Protein AF-A0A448XE62-F1 (afdb_monomer_lite)

Sequence (159 aa):
MCPVHRLVDHTVSVTSENCASKLVSDLVLPGEVSFGAEVQFEMEARIALRLAHFLSAYYQNDIIGERYGSLKSGFPLNRFELFGEVFANVLSSFQIVSSGIFFDFQRFKDQDGTIWDLFAPFAYKPRQSTQTAEALDMSLKGYRDYPEKIWFRALKVGN

Radius of gyration: 21.64 Å; chains: 1; bounding box: 50×41×70 Å

Secondary structure (DSSP, 8-state):
--HHHHHHHHHHH--TTTGGGS-HHHHS--TTS-TTHHHHTHHHHHHHHHHHHHHHHHHHH--TT-EETTEEP-PPPPHHHHHHHHHHHHHH-TT--EEE--PPTT-EE-TTSPEES---EEEEPPTT-SS--EEEETTSTTTTTGGGSHHHHHTT---

Organism: NCBI:txid117903

pLDDT: mean 79.35, std 11.44, range [35.59, 93.31]

Foldseek 3Di:
DDPVVVLVVLVVVDDPVCPVVDDPVSVDRPPVPDDCVCVVCVVLVVVLVVVVVVVVCCLVPQDQQPDPDPDGGDAPDALVNQLVVQACSLLVDLPRFKGKDWDAQQSDAHSVRDGDRTWMWMKGDDPPDSHDIDIDTCCPPVRVCVCVDPVNVVVVPPD

Structure (mmCIF, N/CA/C/O backbone):
data_AF-A0A448XE62-F1
#
_entry.id   AF-A0A448XE62-F1
#
loop_
_atom_site.group_PDB
_atom_site.id
_atom_site.type_symbol
_atom_site.label_atom_id
_atom_site.label_alt_id
_atom_site.label_comp_id
_atom_site.label_asym_id
_atom_site.label_entity_id
_atom_site.label_seq_id
_atom_site.pdbx_PDB_ins_code
_atom_site.Cartn_x
_atom_site.Cartn_y
_atom_site.Cartn_z
_atom_site.occupancy
_atom_site.B_iso_or_equiv
_atom_site.auth_seq_id
_atom_site.auth_comp_id
_atom_site.auth_asym_id
_atom_site.auth_atom_id
_atom_site.pdbx_PDB_model_num
ATOM 1 N N . MET A 1 1 ? -4.544 -15.460 20.987 1.00 40.94 1 MET A N 1
ATOM 2 C CA . MET A 1 1 ? -6.018 -15.596 20.981 1.00 40.94 1 MET A CA 1
ATOM 3 C C . MET A 1 1 ? -6.601 -14.389 20.261 1.00 40.94 1 MET A C 1
ATOM 5 O O . MET A 1 1 ? -6.199 -13.280 20.589 1.00 40.94 1 MET A O 1
ATOM 9 N N . CYS A 1 2 ? -7.470 -14.586 19.268 1.00 39.50 2 CYS A N 1
ATOM 10 C CA . CYS A 1 2 ? -8.050 -13.492 18.481 1.00 39.50 2 CYS A CA 1
ATOM 11 C C . CYS A 1 2 ? -9.111 -12.736 19.319 1.00 39.50 2 CYS A C 1
ATOM 13 O O . CYS A 1 2 ? -9.924 -13.411 19.955 1.00 39.50 2 CYS A O 1
ATOM 15 N N . PRO A 1 3 ? -9.137 -11.388 19.346 1.00 54.50 3 PRO A N 1
ATOM 16 C CA . PRO A 1 3 ? -10.057 -10.606 20.188 1.00 54.50 3 PRO A CA 1
ATOM 17 C C . PRO A 1 3 ? -11.539 -10.938 19.960 1.00 54.50 3 PRO A C 1
ATOM 19 O O . PRO A 1 3 ? -12.318 -10.963 20.906 1.00 54.50 3 PRO A O 1
ATOM 22 N N . VAL A 1 4 ? -11.899 -11.276 18.718 1.00 54.78 4 VAL A N 1
ATOM 23 C CA . VAL A 1 4 ? -13.275 -11.558 18.280 1.00 54.78 4 VAL A CA 1
ATOM 24 C C . VAL A 1 4 ? -13.890 -12.756 19.008 1.00 54.78 4 VAL A C 1
ATOM 26 O O . VAL A 1 4 ? -15.024 -12.674 19.468 1.00 54.78 4 VAL A O 1
ATOM 29 N N . HIS A 1 5 ? -13.135 -13.845 19.193 1.00 62.12 5 HIS A N 1
ATOM 30 C CA . HIS A 1 5 ? -13.646 -15.040 19.880 1.00 62.12 5 HIS A CA 1
ATOM 31 C C . HIS A 1 5 ? -14.047 -14.745 21.328 1.00 62.12 5 HIS A C 1
ATOM 33 O O . HIS A 1 5 ? -15.097 -15.183 21.780 1.00 62.12 5 HIS A O 1
ATOM 39 N N . ARG A 1 6 ? -13.270 -13.910 22.026 1.00 64.06 6 ARG A N 1
ATOM 40 C CA . ARG A 1 6 ? -13.544 -13.534 23.419 1.00 64.06 6 ARG A CA 1
ATOM 41 C C . ARG A 1 6 ? -14.877 -12.795 23.579 1.00 64.06 6 ARG A C 1
ATOM 43 O O . ARG A 1 6 ? -15.519 -12.918 24.613 1.00 64.06 6 ARG A O 1
ATOM 50 N N . LEU A 1 7 ? -15.273 -12.022 22.570 1.00 63.75 7 LEU A N 1
ATOM 51 C CA . LEU A 1 7 ? -16.486 -11.200 22.574 1.00 63.75 7 LEU A CA 1
ATOM 52 C C . LEU A 1 7 ? -17.730 -12.018 22.220 1.00 63.75 7 LEU A C 1
ATOM 54 O O . LEU A 1 7 ? -18.788 -11.827 22.821 1.00 63.75 7 LEU A O 1
ATOM 58 N N . VAL A 1 8 ? -17.587 -12.974 21.300 1.00 70.44 8 VAL A N 1
ATOM 59 C CA . VAL A 1 8 ? -18.634 -13.961 20.999 1.00 70.44 8 VAL A CA 1
ATOM 60 C C . VAL A 1 8 ? -18.892 -14.845 22.221 1.00 70.44 8 VAL A C 1
ATOM 62 O O . VAL A 1 8 ? -20.034 -14.988 22.646 1.00 70.44 8 VAL A O 1
ATOM 65 N N . ASP A 1 9 ? -17.840 -15.346 22.867 1.00 75.69 9 ASP A N 1
ATOM 66 C CA . ASP A 1 9 ? -17.982 -16.156 24.082 1.00 75.69 9 ASP A CA 1
ATOM 67 C C . ASP A 1 9 ? -18.621 -15.348 25.224 1.00 75.69 9 ASP A C 1
ATOM 69 O O . ASP A 1 9 ? -19.475 -15.846 25.959 1.00 75.69 9 ASP A O 1
ATOM 73 N N . HIS A 1 10 ? -18.259 -14.066 25.343 1.00 73.69 10 HIS A N 1
ATOM 74 C CA . HIS A 1 10 ? -18.845 -13.163 26.327 1.00 73.69 10 HIS A CA 1
ATOM 75 C C . HIS A 1 10 ? -20.340 -12.909 26.067 1.00 73.69 10 HIS A C 1
ATOM 77 O O . HIS A 1 10 ? -21.140 -12.986 26.998 1.00 73.69 10 HIS A O 1
ATOM 83 N N . THR A 1 11 ? -20.742 -12.657 24.818 1.00 70.25 11 THR A N 1
ATOM 84 C CA . THR A 1 11 ? -22.157 -12.430 24.457 1.00 70.25 11 THR A CA 1
ATOM 85 C C . THR A 1 11 ? -23.019 -13.667 24.642 1.00 70.25 11 THR A C 1
ATOM 87 O O . THR A 1 11 ? -24.131 -13.549 25.142 1.00 70.25 11 THR A O 1
ATOM 90 N N . VAL A 1 12 ? -22.498 -14.854 24.330 1.00 77.19 12 VAL A N 1
ATOM 91 C CA . VAL A 1 12 ? -23.202 -16.122 24.577 1.00 77.19 12 VAL A CA 1
ATOM 92 C C . VAL A 1 12 ? -23.327 -16.416 26.078 1.00 77.19 12 VAL A C 1
ATOM 94 O O . VAL A 1 12 ? -24.297 -17.035 26.510 1.00 77.19 12 VAL A O 1
ATOM 97 N N . SER A 1 13 ? -22.380 -15.947 26.898 1.00 78.44 13 SER A N 1
ATOM 98 C CA . SER A 1 13 ? -22.411 -16.163 28.351 1.00 78.44 13 SER A CA 1
ATOM 99 C C . SER A 1 13 ? -23.466 -15.332 29.093 1.00 78.44 13 SER A C 1
ATOM 101 O O . SER A 1 13 ? -23.840 -15.692 30.212 1.00 78.44 13 SER A O 1
ATOM 103 N N . VAL A 1 14 ? -23.958 -14.236 28.501 1.00 80.12 14 VAL A N 1
ATOM 104 C CA . VAL A 1 14 ? -24.957 -13.347 29.114 1.00 80.12 14 VAL A CA 1
ATOM 105 C C . VAL A 1 14 ? -26.346 -13.690 28.573 1.00 80.12 14 VAL A C 1
ATOM 107 O O . VAL A 1 14 ? -26.613 -13.600 27.382 1.00 80.12 14 VAL A O 1
ATOM 110 N N . THR A 1 15 ? -27.254 -14.074 29.465 1.00 79.44 15 THR A N 1
ATOM 111 C CA . THR A 1 15 ? -28.632 -14.481 29.163 1.00 79.44 15 THR A CA 1
ATOM 112 C C . THR A 1 15 ? -29.620 -13.659 29.988 1.00 79.44 15 THR A C 1
ATOM 114 O O . THR A 1 15 ? -29.252 -13.041 30.990 1.00 79.44 15 THR A O 1
ATOM 117 N N . SER A 1 16 ? -30.900 -13.660 29.599 1.00 77.12 16 SER A N 1
ATOM 118 C CA . SER A 1 16 ? -31.948 -12.915 30.322 1.00 77.12 16 SER A CA 1
ATOM 119 C C . SER A 1 16 ? -32.078 -13.305 31.804 1.00 77.12 16 SER A C 1
ATOM 121 O O . SER A 1 16 ? -32.493 -12.487 32.620 1.00 77.12 16 SER A O 1
ATOM 123 N N . GLU A 1 17 ? -3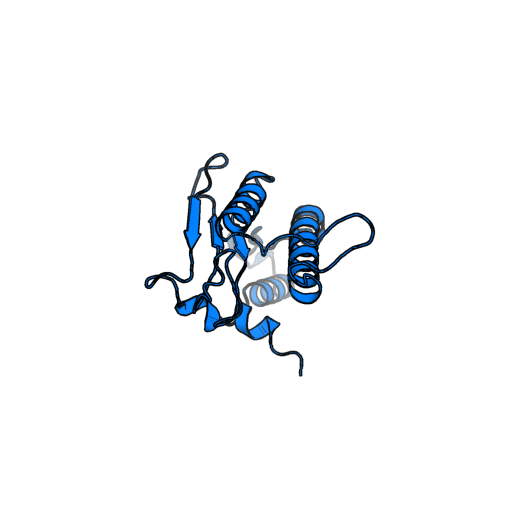1.647 -14.515 32.164 1.00 83.00 17 GLU A N 1
ATOM 124 C CA . GLU A 1 17 ? -31.718 -15.070 33.518 1.00 83.00 17 GLU A CA 1
ATOM 125 C C . GLU A 1 17 ? -30.526 -14.659 34.397 1.00 83.00 17 GLU A C 1
ATOM 127 O O . GLU A 1 17 ? -30.662 -14.540 35.612 1.00 83.00 17 GLU A O 1
ATOM 132 N N . ASN A 1 18 ? -29.352 -14.412 33.800 1.00 83.50 18 ASN A N 1
ATOM 133 C CA . ASN A 1 18 ? -28.114 -14.120 34.534 1.00 83.50 18 ASN A CA 1
ATOM 134 C C . ASN A 1 18 ? -27.684 -12.641 34.481 1.00 83.50 18 ASN A C 1
ATOM 136 O O . ASN A 1 18 ? -26.802 -12.235 35.243 1.00 83.50 18 ASN A O 1
ATOM 140 N N . CYS A 1 19 ? -28.335 -11.830 33.642 1.00 75.81 19 CYS A N 1
ATOM 141 C CA . CYS A 1 19 ? -28.030 -10.415 33.419 1.00 75.81 19 CYS A CA 1
ATOM 142 C C . CYS A 1 19 ? -28.062 -9.577 34.712 1.00 75.81 19 CYS A C 1
ATOM 144 O O . CYS A 1 19 ? -27.173 -8.764 34.946 1.00 75.81 19 CYS A O 1
ATOM 146 N N . ALA A 1 20 ? -29.016 -9.841 35.612 1.00 82.12 20 ALA A N 1
ATOM 147 C CA . ALA A 1 20 ? -29.159 -9.107 36.875 1.00 82.12 20 ALA A CA 1
ATOM 148 C C . A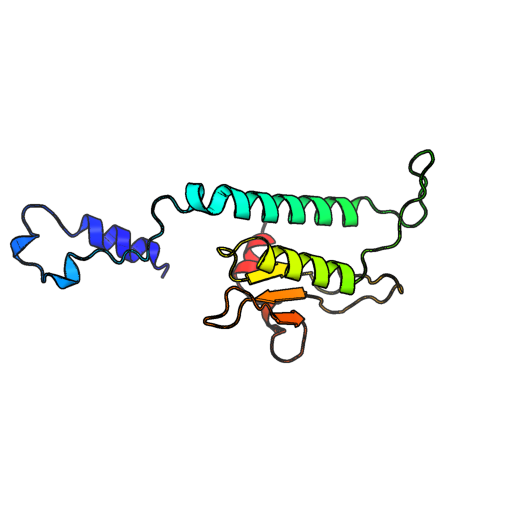LA A 1 20 ? -28.002 -9.332 37.870 1.00 82.12 20 ALA A C 1
ATOM 150 O O . ALA A 1 20 ? -27.832 -8.553 38.804 1.00 82.12 20 ALA A O 1
ATOM 151 N N . SER A 1 21 ? -27.212 -10.395 37.684 1.00 84.44 21 SER A N 1
ATOM 152 C CA . SER A 1 21 ? -26.074 -10.734 38.553 1.00 84.44 21 SER A CA 1
ATOM 153 C C . SER A 1 21 ? -24.737 -10.161 38.068 1.00 84.44 21 SER A C 1
ATOM 155 O O . SER A 1 21 ? -23.717 -10.326 38.738 1.00 84.44 21 SER A O 1
ATOM 157 N N . LYS A 1 22 ? -24.724 -9.510 36.897 1.00 80.81 22 LYS A N 1
ATOM 158 C CA . LYS A 1 22 ? -23.524 -8.955 36.266 1.00 80.81 22 LYS A CA 1
ATOM 159 C C . LYS A 1 22 ? -23.364 -7.473 36.586 1.00 80.81 22 LYS A C 1
ATOM 161 O O . LYS A 1 22 ? -24.338 -6.749 36.781 1.00 80.81 22 LYS A O 1
ATOM 166 N N . LEU A 1 23 ? -22.114 -7.020 36.634 1.00 82.88 23 LEU A N 1
ATOM 167 C CA . LEU A 1 23 ? -21.802 -5.603 36.786 1.00 82.88 23 LEU A CA 1
ATOM 168 C C . LEU A 1 23 ? -22.201 -4.847 35.516 1.00 82.88 23 LEU A C 1
ATOM 170 O O . LEU A 1 23 ? -22.083 -5.364 34.408 1.00 82.88 23 LEU A O 1
ATOM 174 N N . VAL A 1 24 ? -22.619 -3.588 35.669 1.00 75.56 24 VAL A N 1
ATOM 175 C CA . VAL A 1 24 ? -23.014 -2.729 34.538 1.00 75.56 24 VAL A CA 1
ATOM 176 C C . VAL A 1 24 ? -21.882 -2.593 33.511 1.00 75.56 24 VAL A C 1
ATOM 178 O O . VAL A 1 24 ? -22.148 -2.562 32.317 1.00 75.56 24 VAL A O 1
ATOM 181 N N . SER A 1 25 ? -20.622 -2.589 33.955 1.00 69.75 25 SER A N 1
ATOM 182 C CA . SER A 1 25 ? -19.438 -2.577 33.084 1.00 69.75 25 SER A CA 1
ATOM 183 C C . SER A 1 25 ? -19.302 -3.821 32.207 1.00 69.75 25 SER A C 1
ATOM 185 O O . SER A 1 25 ? -18.794 -3.719 31.097 1.00 69.75 25 SER A O 1
ATOM 187 N N . ASP A 1 26 ? -19.767 -4.973 32.689 1.00 69.62 26 ASP A N 1
ATOM 188 C CA . ASP A 1 26 ? -19.704 -6.245 31.964 1.00 69.62 26 ASP A CA 1
ATOM 189 C C . ASP A 1 26 ? -20.865 -6.361 30.967 1.00 69.62 26 ASP A C 1
ATOM 191 O O . ASP A 1 26 ? -20.813 -7.145 30.030 1.00 69.62 26 ASP A O 1
ATOM 195 N N . LEU A 1 27 ? -21.925 -5.568 31.141 1.00 70.56 27 LEU A N 1
ATOM 196 C CA . LEU A 1 27 ? -23.068 -5.505 30.225 1.00 70.56 27 LEU A CA 1
ATOM 197 C C . LEU A 1 27 ? -22.832 -4.532 29.059 1.00 70.56 27 LEU A C 1
ATOM 199 O O . LEU A 1 27 ? -23.596 -4.527 28.093 1.00 70.56 27 LEU A O 1
ATOM 203 N N . VAL A 1 28 ? -21.772 -3.721 29.127 1.00 67.31 28 VAL A N 1
ATOM 204 C CA . VAL A 1 28 ? -21.344 -2.868 28.020 1.00 67.31 28 VAL A CA 1
ATOM 205 C C . VAL A 1 28 ? -20.487 -3.702 27.081 1.00 67.31 28 VAL A C 1
ATOM 207 O O . VAL A 1 28 ? -19.315 -3.971 27.336 1.00 67.31 28 VAL A O 1
ATOM 210 N N . LEU A 1 29 ? -21.084 -4.094 25.959 1.00 64.06 29 LEU A N 1
ATOM 211 C CA . LEU A 1 29 ? -20.334 -4.605 24.822 1.00 64.06 29 LEU A CA 1
ATOM 212 C C . LEU A 1 29 ? -19.309 -3.546 24.395 1.00 64.06 29 LEU A C 1
ATOM 214 O O . LEU A 1 29 ? -19.709 -2.416 24.096 1.00 64.06 29 LEU A O 1
ATOM 218 N N . PRO A 1 30 ? -18.006 -3.875 24.339 1.00 61.34 30 PRO A N 1
ATOM 219 C CA . PRO A 1 30 ? -17.034 -2.984 23.735 1.00 61.34 30 PRO A CA 1
ATOM 220 C C . PRO A 1 30 ? -17.481 -2.729 22.296 1.00 61.34 30 PRO A C 1
ATOM 222 O O . PRO A 1 30 ? -17.485 -3.644 21.474 1.00 61.34 30 PRO A O 1
ATOM 225 N N . GLY A 1 31 ? -17.851 -1.487 21.974 1.00 54.12 31 GLY A N 1
ATOM 226 C CA . GLY A 1 31 ? -18.196 -1.065 20.608 1.00 54.12 31 GLY A CA 1
ATOM 227 C C . GLY A 1 31 ? -17.024 -1.162 19.620 1.00 54.12 31 GLY A C 1
ATOM 228 O O . GLY A 1 31 ? -17.131 -0.738 18.478 1.00 54.12 31 GLY A O 1
ATOM 229 N N . GLU A 1 32 ? -15.899 -1.717 20.067 1.00 55.06 32 GLU A N 1
ATOM 230 C CA . GLU A 1 32 ? -14.684 -1.980 19.305 1.00 55.06 32 GLU A CA 1
ATOM 231 C C . GLU A 1 32 ? -14.833 -3.164 18.337 1.00 55.06 32 GLU A C 1
ATOM 233 O O . GLU A 1 32 ? -13.942 -3.401 17.522 1.00 55.06 32 GLU A O 1
ATOM 238 N N . VAL A 1 33 ? -15.948 -3.906 18.399 1.00 54.75 33 VAL A N 1
ATOM 239 C CA . VAL A 1 33 ? -16.259 -4.963 17.429 1.00 54.75 33 VAL A CA 1
ATOM 240 C C . VAL A 1 33 ? -17.191 -4.408 16.369 1.00 54.75 33 VAL A C 1
ATOM 242 O O . VAL A 1 33 ? -18.399 -4.285 16.545 1.00 54.75 33 VAL A O 1
ATOM 245 N N . SER A 1 34 ? -16.547 -4.057 15.274 1.00 56.88 34 SER A N 1
ATOM 246 C CA . SER A 1 34 ? -16.978 -3.533 13.986 1.00 56.88 34 SER A CA 1
ATOM 247 C C . SER A 1 34 ? -18.215 -4.218 13.358 1.00 56.88 34 SER A C 1
ATOM 249 O O . SER A 1 34 ? -18.131 -4.824 12.293 1.00 56.88 34 SER A O 1
ATOM 251 N N . PHE A 1 35 ? -19.392 -4.129 13.980 1.00 57.53 35 PHE A N 1
ATOM 252 C CA . PHE A 1 35 ? -20.641 -4.578 13.355 1.00 57.53 35 PHE A CA 1
ATOM 253 C C . PHE A 1 35 ? -20.937 -3.733 12.104 1.00 57.53 35 PHE A C 1
ATOM 255 O O . PHE A 1 35 ? -21.078 -2.513 12.198 1.00 57.53 35 PHE A O 1
ATOM 262 N N . GLY A 1 36 ? -21.017 -4.376 10.934 1.00 65.06 36 GLY A N 1
ATOM 263 C CA . GLY A 1 36 ? -21.229 -3.703 9.650 1.00 65.06 36 GLY A CA 1
ATOM 264 C C . GLY A 1 36 ? -19.980 -3.039 9.065 1.00 65.06 36 GLY A C 1
ATOM 265 O O . GLY A 1 36 ? -20.104 -2.241 8.137 1.00 65.06 36 GLY A O 1
ATOM 266 N N . ALA A 1 37 ? -18.780 -3.337 9.573 1.00 66.88 37 ALA A N 1
ATOM 267 C CA . ALA A 1 37 ? -17.539 -2.778 9.033 1.00 66.88 37 ALA A CA 1
ATOM 268 C C . ALA A 1 37 ? -17.272 -3.198 7.588 1.00 66.88 37 ALA A C 1
ATOM 270 O O . ALA A 1 37 ? -16.733 -2.419 6.810 1.00 66.88 37 ALA A O 1
ATOM 271 N N . GLU A 1 38 ? -17.694 -4.397 7.206 1.00 70.88 38 GLU A N 1
ATOM 272 C CA . GLU A 1 38 ? -17.665 -4.867 5.825 1.00 70.88 38 GLU A CA 1
ATOM 273 C C . GLU A 1 38 ? -18.486 -3.981 4.880 1.00 70.88 38 GLU A C 1
ATOM 275 O O . GLU A 1 38 ? -18.095 -3.809 3.730 1.00 70.88 38 GLU A O 1
ATOM 280 N N . VAL A 1 39 ? -19.574 -3.374 5.371 1.00 75.75 39 VAL A N 1
ATOM 281 C CA . VAL A 1 39 ? -20.397 -2.423 4.607 1.00 75.75 39 VAL A CA 1
ATOM 282 C C . VAL A 1 39 ? -19.806 -1.015 4.681 1.00 75.75 39 VAL A C 1
ATOM 284 O O . VAL A 1 39 ? -19.776 -0.298 3.686 1.00 75.75 39 VAL A O 1
ATOM 287 N N . GLN A 1 40 ? -19.311 -0.606 5.852 1.00 74.50 40 GLN A N 1
ATOM 288 C CA . GLN A 1 40 ? -18.762 0.737 6.063 1.00 74.50 40 GLN A CA 1
ATOM 289 C C . GLN A 1 40 ? -17.455 0.970 5.296 1.00 74.50 40 GLN A C 1
ATOM 291 O O . GLN A 1 40 ? -17.286 2.044 4.729 1.00 74.50 40 GLN A O 1
ATOM 296 N N . PHE A 1 41 ? -16.575 -0.034 5.241 1.00 79.50 41 PHE A N 1
ATOM 297 C CA . PHE A 1 41 ? -15.269 0.041 4.575 1.00 79.50 41 PHE A CA 1
ATOM 298 C C . PHE A 1 41 ? -15.253 -0.637 3.200 1.00 79.50 41 PHE A C 1
ATOM 300 O O . PHE A 1 41 ? -14.183 -0.926 2.658 1.00 79.50 41 PHE A O 1
ATOM 307 N N . GLU A 1 42 ? -16.421 -0.932 2.622 1.00 84.62 42 GLU A N 1
ATOM 308 C CA . GLU A 1 42 ? -16.518 -1.607 1.325 1.00 84.62 42 GLU A CA 1
ATOM 309 C C . GLU A 1 42 ? -15.778 -0.819 0.231 1.00 84.62 42 GLU A C 1
ATOM 311 O O . GLU A 1 42 ? -15.063 -1.387 -0.599 1.00 84.62 42 GLU A O 1
ATOM 316 N N . MET A 1 43 ? -15.912 0.507 0.251 1.00 83.94 43 MET A N 1
ATOM 317 C CA . MET A 1 43 ? -15.278 1.401 -0.715 1.00 83.94 43 MET A CA 1
ATOM 318 C C . MET A 1 43 ? -13.754 1.393 -0.579 1.00 83.94 43 MET A C 1
ATOM 320 O O . MET A 1 43 ? -13.046 1.220 -1.573 1.00 83.94 43 MET A O 1
ATOM 324 N N . GLU A 1 44 ? -13.241 1.515 0.643 1.00 84.81 44 GLU A N 1
ATOM 325 C CA . GLU A 1 44 ? -11.814 1.442 0.956 1.00 84.81 44 GLU A CA 1
ATOM 326 C C . GLU A 1 44 ? -11.227 0.083 0.551 1.00 84.81 44 GLU A C 1
ATOM 328 O O . GLU A 1 44 ? -10.170 0.020 -0.085 1.00 84.81 44 GLU A O 1
ATOM 333 N N . ALA A 1 45 ? -11.945 -1.008 0.837 1.00 82.06 45 ALA A N 1
ATOM 334 C CA . ALA A 1 45 ? -11.548 -2.353 0.441 1.00 82.06 45 ALA A CA 1
ATOM 335 C C . ALA A 1 45 ? -11.486 -2.502 -1.088 1.00 82.06 45 ALA A C 1
ATOM 337 O O . ALA A 1 45 ? -10.528 -3.071 -1.615 1.00 82.06 45 ALA A O 1
ATOM 338 N N . ARG A 1 46 ? -12.457 -1.946 -1.824 1.00 85.75 46 ARG A N 1
ATOM 339 C CA . ARG A 1 46 ? -12.459 -1.946 -3.297 1.00 85.75 46 ARG A CA 1
ATOM 340 C C . ARG A 1 46 ? -11.288 -1.157 -3.878 1.00 85.75 46 ARG A C 1
ATOM 342 O O . ARG A 1 46 ? -10.711 -1.596 -4.872 1.00 85.75 46 ARG A O 1
ATOM 349 N N . ILE A 1 47 ? -10.907 -0.032 -3.271 1.00 84.44 47 ILE A N 1
ATOM 350 C CA . ILE A 1 47 ? -9.741 0.758 -3.699 1.00 84.44 47 ILE A CA 1
ATOM 351 C C . ILE A 1 47 ? -8.451 -0.045 -3.508 1.00 84.44 47 ILE A C 1
ATOM 353 O O . ILE A 1 47 ? -7.660 -0.155 -4.448 1.00 84.44 47 ILE A O 1
ATOM 357 N N . ALA A 1 48 ? -8.270 -0.664 -2.338 1.00 83.81 48 ALA A N 1
ATOM 358 C CA . ALA A 1 48 ? -7.114 -1.514 -2.064 1.00 83.81 48 ALA A CA 1
ATOM 359 C C . ALA A 1 48 ? -7.039 -2.707 -3.034 1.00 83.81 48 ALA A C 1
ATOM 361 O O . ALA A 1 48 ? -5.980 -2.994 -3.594 1.00 83.81 48 ALA A O 1
ATOM 362 N N . LEU A 1 49 ? -8.177 -3.359 -3.302 1.00 85.62 49 LEU A N 1
ATOM 363 C CA . LEU A 1 49 ? -8.266 -4.465 -4.256 1.00 85.62 49 LEU A CA 1
ATOM 364 C C . LEU A 1 49 ? -7.924 -4.012 -5.684 1.00 85.62 49 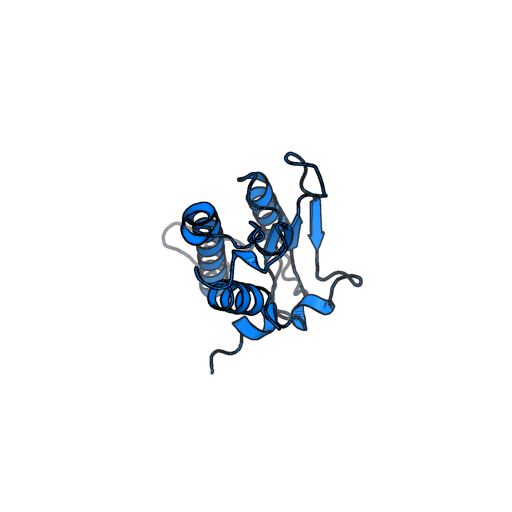LEU A C 1
ATOM 366 O O . LEU A 1 49 ? -7.179 -4.688 -6.393 1.00 85.62 49 LEU A O 1
ATOM 370 N N . ARG A 1 50 ? -8.427 -2.845 -6.103 1.00 89.56 50 ARG A N 1
ATOM 371 C CA . ARG A 1 50 ? -8.129 -2.252 -7.414 1.00 89.56 50 ARG A CA 1
ATOM 372 C C . ARG A 1 50 ? -6.636 -1.982 -7.571 1.00 89.56 50 ARG A C 1
ATOM 374 O O . ARG A 1 50 ? -6.073 -2.331 -8.605 1.00 89.56 50 ARG A O 1
ATOM 381 N N . LEU A 1 51 ? -6.008 -1.381 -6.561 1.00 88.44 51 LEU A N 1
ATOM 382 C CA . LEU A 1 51 ? -4.569 -1.127 -6.548 1.00 88.44 51 LEU A CA 1
ATOM 383 C C . LEU A 1 51 ? -3.785 -2.438 -6.681 1.00 88.44 51 LEU A C 1
ATOM 385 O O . LEU A 1 51 ? -2.903 -2.546 -7.530 1.00 88.44 51 LEU A O 1
ATOM 389 N N . ALA A 1 52 ? -4.135 -3.448 -5.881 1.00 86.81 52 ALA A N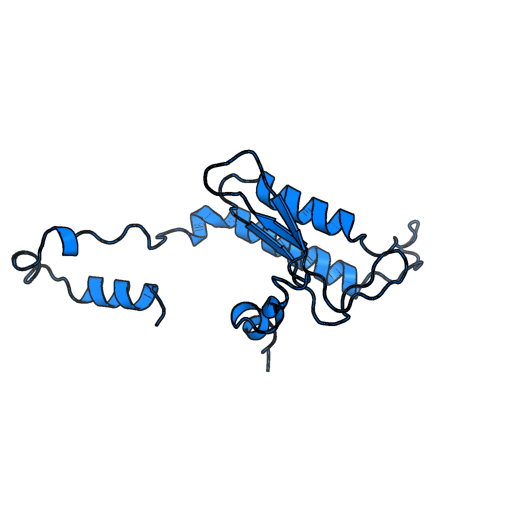 1
ATOM 390 C CA . ALA A 1 52 ? -3.477 -4.749 -5.915 1.00 86.81 52 ALA A CA 1
ATOM 391 C C . ALA A 1 52 ? -3.595 -5.414 -7.295 1.00 86.81 52 ALA A C 1
ATOM 393 O O . ALA A 1 52 ? -2.604 -5.917 -7.826 1.00 86.81 52 ALA A O 1
ATOM 394 N N . HIS A 1 53 ? -4.781 -5.371 -7.910 1.00 88.38 53 HIS A N 1
ATOM 395 C CA . HIS A 1 53 ? -4.987 -5.884 -9.263 1.00 88.38 53 HIS A CA 1
ATOM 396 C C . HIS A 1 53 ? -4.189 -5.112 -10.309 1.00 88.38 53 HIS A C 1
ATOM 398 O O . HIS A 1 53 ? -3.556 -5.742 -11.155 1.00 88.38 53 HIS A O 1
ATOM 404 N N . PHE A 1 54 ? -4.181 -3.780 -10.239 1.00 89.94 54 PHE A N 1
ATOM 405 C CA . PHE A 1 54 ? -3.399 -2.948 -11.147 1.00 89.94 54 PHE A CA 1
ATOM 406 C C . PHE A 1 54 ? -1.910 -3.285 -11.062 1.00 89.94 54 PHE A C 1
ATOM 408 O O . PHE A 1 54 ? -1.314 -3.621 -12.079 1.00 89.94 54 PHE A O 1
ATOM 415 N N . LEU A 1 55 ? -1.324 -3.273 -9.861 1.00 88.62 55 LEU A N 1
ATOM 416 C CA . LEU A 1 55 ? 0.101 -3.556 -9.667 1.00 88.62 55 LEU A CA 1
ATOM 417 C C . LEU A 1 55 ? 0.461 -4.975 -10.108 1.00 88.62 55 LEU A C 1
ATOM 419 O O . LEU A 1 55 ? 1.460 -5.178 -10.793 1.00 88.62 55 LEU A O 1
ATOM 423 N N . SER A 1 56 ? -0.369 -5.955 -9.751 1.00 86.06 56 SER A N 1
ATOM 424 C CA . SER A 1 56 ? -0.159 -7.352 -10.129 1.00 86.06 56 SER A CA 1
ATOM 425 C C . SER A 1 56 ? -0.190 -7.541 -11.647 1.00 86.06 56 SER A C 1
ATOM 427 O O . SER A 1 56 ? 0.700 -8.183 -12.202 1.00 86.06 56 SER A O 1
ATOM 429 N N . ALA A 1 57 ? -1.170 -6.943 -12.331 1.00 86.62 57 ALA A N 1
ATOM 430 C CA . ALA A 1 57 ? -1.267 -6.997 -13.784 1.00 86.62 57 ALA A CA 1
ATOM 431 C C . ALA A 1 57 ? -0.141 -6.210 -14.466 1.00 86.62 57 ALA A C 1
ATOM 433 O O . ALA A 1 57 ? 0.389 -6.671 -15.473 1.00 86.62 57 ALA A O 1
ATOM 434 N N . TYR A 1 58 ? 0.246 -5.057 -13.917 1.00 86.69 58 TYR A N 1
ATOM 435 C CA . TYR A 1 58 ? 1.328 -4.237 -14.449 1.00 86.69 58 TYR A CA 1
ATOM 436 C C . TYR A 1 58 ? 2.651 -5.005 -14.416 1.00 86.69 58 TYR A C 1
ATOM 438 O O . TYR A 1 58 ? 3.264 -5.210 -15.453 1.00 86.69 58 TYR A O 1
ATOM 446 N N . TYR A 1 59 ? 3.053 -5.535 -13.258 1.00 83.81 59 TYR A N 1
ATOM 447 C CA . TYR A 1 59 ? 4.328 -6.249 -13.131 1.00 83.81 59 TYR A CA 1
ATOM 448 C C . TYR A 1 59 ? 4.387 -7.592 -13.870 1.00 83.81 59 TYR A C 1
ATOM 450 O O . TYR A 1 59 ? 5.484 -8.072 -14.149 1.00 83.81 59 TYR A O 1
ATOM 458 N N . GLN A 1 60 ? 3.245 -8.220 -14.162 1.00 82.25 60 GLN A N 1
ATOM 459 C CA . GLN A 1 60 ? 3.209 -9.473 -14.925 1.00 82.25 60 GLN A CA 1
ATOM 460 C C . GLN A 1 60 ? 3.239 -9.250 -16.436 1.00 82.25 60 GLN A C 1
ATOM 462 O O . GLN A 1 60 ? 3.817 -10.066 -17.150 1.00 82.25 60 GLN A O 1
ATOM 467 N N . ASN A 1 61 ? 2.612 -8.174 -16.914 1.00 80.38 61 ASN A N 1
ATOM 468 C CA . ASN A 1 61 ? 2.410 -7.952 -18.344 1.00 80.38 61 ASN A CA 1
ATOM 469 C C . ASN A 1 61 ? 3.340 -6.888 -18.930 1.00 80.38 61 ASN A C 1
ATOM 471 O O . ASN A 1 61 ? 3.528 -6.863 -20.141 1.00 80.38 61 ASN A O 1
ATOM 475 N N . ASP A 1 62 ? 3.915 -5.997 -18.120 1.00 78.00 62 ASP A N 1
ATOM 476 C CA . ASP A 1 62 ? 4.774 -4.932 -18.632 1.00 78.00 62 ASP A CA 1
ATOM 477 C C . ASP A 1 62 ? 6.120 -5.491 -19.117 1.00 78.00 62 ASP A C 1
ATOM 479 O O . ASP A 1 62 ? 7.045 -5.754 -18.343 1.00 78.00 62 ASP A O 1
ATOM 483 N N . ILE A 1 63 ? 6.228 -5.671 -20.432 1.00 76.44 63 ILE A N 1
ATOM 484 C CA . ILE A 1 63 ? 7.484 -5.939 -21.121 1.00 76.44 63 ILE A CA 1
ATOM 485 C C . ILE A 1 63 ? 8.023 -4.603 -21.634 1.00 76.44 63 ILE A C 1
ATOM 487 O O . ILE A 1 63 ? 7.499 -4.008 -22.580 1.00 76.44 63 ILE A O 1
ATOM 491 N N . ILE A 1 64 ? 9.114 -4.140 -21.019 1.00 75.75 64 ILE A N 1
ATOM 492 C CA . ILE A 1 64 ? 9.739 -2.854 -21.347 1.00 75.75 64 ILE A CA 1
ATOM 493 C C . ILE A 1 64 ? 10.058 -2.796 -22.844 1.00 75.75 64 ILE A C 1
ATOM 495 O O . ILE A 1 64 ? 10.841 -3.583 -23.380 1.00 75.75 64 ILE A O 1
ATOM 499 N N . GLY A 1 65 ? 9.475 -1.808 -23.518 1.00 74.00 65 GLY A N 1
ATOM 500 C CA . GLY A 1 65 ? 9.703 -1.546 -24.933 1.00 74.00 65 GLY A CA 1
ATOM 501 C C . GLY A 1 65 ? 8.917 -2.410 -25.921 1.00 74.00 65 GLY A C 1
ATOM 502 O O . GLY A 1 65 ? 9.106 -2.222 -27.129 1.00 74.00 65 GLY A O 1
ATOM 503 N N . GLU A 1 66 ? 8.018 -3.276 -25.448 1.00 80.00 66 GLU A N 1
ATOM 504 C CA . GLU 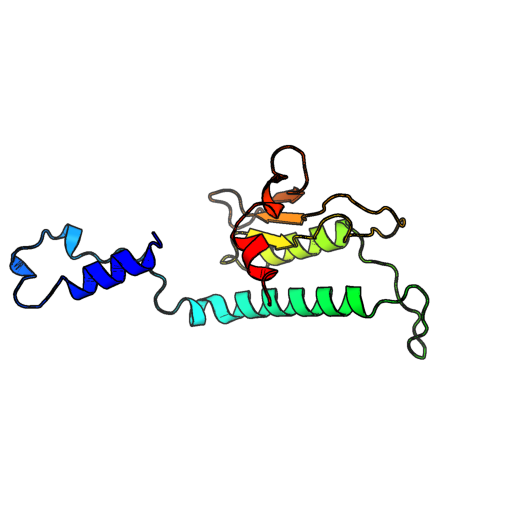A 1 66 ? 7.024 -3.951 -26.288 1.00 80.00 66 GLU A CA 1
ATOM 505 C C . GLU A 1 66 ? 6.086 -2.936 -26.966 1.00 80.00 66 GLU A C 1
ATOM 507 O O . GLU A 1 66 ? 5.925 -1.808 -26.502 1.00 80.00 66 GLU A O 1
ATOM 512 N N . ARG A 1 67 ? 5.490 -3.288 -28.109 1.00 77.19 67 ARG A N 1
ATOM 513 C CA . ARG A 1 67 ? 4.521 -2.425 -28.800 1.00 77.19 67 ARG A CA 1
ATOM 514 C C . ARG A 1 67 ? 3.100 -2.923 -28.569 1.00 77.19 67 ARG A C 1
ATOM 516 O O . ARG A 1 67 ? 2.714 -3.961 -29.095 1.00 77.19 67 ARG A O 1
ATOM 523 N N . TYR A 1 68 ? 2.301 -2.107 -27.898 1.00 79.44 68 TYR A N 1
ATOM 524 C CA . TYR A 1 68 ? 0.858 -2.265 -27.767 1.00 79.44 68 TYR A CA 1
ATOM 525 C C . TYR A 1 68 ? 0.155 -1.468 -28.871 1.00 79.44 68 TYR A C 1
ATOM 527 O O . TYR A 1 68 ? -0.350 -0.361 -28.666 1.00 79.44 68 TYR A O 1
ATOM 535 N N . GLY A 1 69 ? 0.176 -2.010 -30.092 1.00 81.69 69 GLY A N 1
ATOM 536 C CA . GLY A 1 69 ? -0.384 -1.345 -31.269 1.00 81.69 69 GLY A CA 1
ATOM 537 C C . GLY A 1 69 ? 0.370 -0.057 -31.616 1.00 81.69 69 GLY A C 1
ATOM 538 O O . GLY A 1 69 ? 1.511 -0.109 -32.080 1.00 81.69 69 GLY A O 1
ATOM 539 N N . SER A 1 70 ? -0.270 1.100 -31.417 1.00 83.44 70 SER A N 1
ATOM 540 C CA . SER A 1 70 ? 0.333 2.424 -31.648 1.00 83.44 70 SER A CA 1
ATOM 541 C C . SER A 1 70 ? 1.155 2.941 -30.466 1.00 83.44 70 SER A C 1
ATOM 543 O O . SER A 1 70 ? 1.959 3.857 -30.644 1.00 83.44 70 SER A O 1
ATOM 545 N N . LEU A 1 71 ? 0.978 2.365 -29.275 1.00 77.50 71 LEU A N 1
ATOM 546 C CA . LEU A 1 71 ? 1.704 2.748 -28.071 1.00 77.50 71 LEU A CA 1
ATOM 547 C C . LEU A 1 71 ? 2.885 1.807 -27.847 1.00 77.50 71 LEU A C 1
ATOM 549 O O . LEU A 1 71 ? 2.828 0.612 -28.131 1.00 77.50 71 LEU A O 1
ATOM 553 N N . LYS A 1 72 ? 3.978 2.357 -27.329 1.00 77.38 72 LYS A N 1
ATOM 554 C CA . LYS A 1 72 ? 5.097 1.567 -26.822 1.00 77.38 72 LYS A CA 1
ATOM 555 C C . LYS A 1 72 ? 4.905 1.395 -25.322 1.00 77.38 72 LYS A C 1
ATOM 557 O O . LYS A 1 72 ? 4.454 2.335 -24.669 1.00 77.38 72 LYS A O 1
ATOM 562 N N . SER A 1 73 ? 5.230 0.214 -24.806 1.00 74.25 73 SER A N 1
ATOM 563 C CA . SER A 1 73 ? 5.199 -0.045 -23.375 1.00 74.25 73 SER A CA 1
ATOM 564 C C . SER A 1 73 ? 6.043 0.979 -22.638 1.00 74.25 73 SER A C 1
ATOM 566 O O . SER A 1 73 ? 7.061 1.456 -23.161 1.00 74.25 73 SER A O 1
ATOM 568 N N . GLY A 1 74 ? 5.573 1.313 -21.442 1.00 73.12 74 GLY A N 1
ATOM 569 C CA . GLY A 1 74 ? 6.210 2.271 -20.565 1.00 73.12 74 GLY A CA 1
ATOM 570 C C . GLY A 1 74 ? 7.532 1.766 -19.998 1.00 73.12 74 GLY A C 1
ATOM 571 O O . GLY A 1 74 ? 8.111 0.762 -20.421 1.00 73.12 74 GLY A O 1
ATOM 572 N N . PHE A 1 75 ? 8.018 2.528 -19.029 1.00 77.44 75 PHE A N 1
ATOM 573 C CA . PHE A 1 75 ? 9.112 2.122 -18.163 1.00 77.44 75 PHE A CA 1
ATOM 574 C C . PHE A 1 75 ? 8.537 1.428 -16.919 1.00 77.44 75 PHE A C 1
ATOM 576 O O . PHE A 1 75 ? 7.355 1.615 -16.616 1.00 77.44 75 PHE A O 1
ATOM 583 N N . PRO A 1 76 ? 9.354 0.674 -16.165 1.00 80.38 76 PRO A N 1
ATOM 584 C CA . PRO A 1 76 ? 8.950 0.168 -14.857 1.00 80.38 76 PRO A CA 1
ATOM 585 C C . PRO A 1 76 ? 8.400 1.288 -13.965 1.00 80.38 76 PRO A C 1
ATOM 587 O O . PRO A 1 76 ? 8.750 2.455 -14.139 1.00 80.38 76 PRO A O 1
ATOM 590 N N . LEU A 1 77 ? 7.564 0.948 -12.986 1.00 85.06 77 LEU A N 1
ATOM 591 C CA . LEU A 1 77 ? 7.092 1.933 -12.010 1.00 85.06 77 LEU A CA 1
ATOM 592 C C . LEU A 1 77 ? 8.264 2.469 -11.183 1.00 85.06 77 LEU A C 1
ATOM 594 O O . LEU A 1 77 ? 9.071 1.698 -10.657 1.00 85.06 77 LEU A O 1
ATOM 598 N N . ASN A 1 78 ? 8.328 3.791 -11.045 1.00 88.38 78 ASN A N 1
ATOM 599 C CA . ASN A 1 78 ? 9.313 4.449 -10.198 1.00 88.38 78 ASN A CA 1
ATOM 600 C C . ASN A 1 78 ? 8.958 4.224 -8.722 1.00 88.38 78 ASN A C 1
ATOM 602 O O . ASN A 1 78 ? 7.788 4.294 -8.328 1.00 88.38 78 ASN A O 1
ATOM 606 N N . ARG A 1 79 ? 9.965 4.059 -7.860 1.00 88.44 79 ARG A N 1
ATOM 607 C CA . ARG A 1 79 ? 9.751 4.034 -6.402 1.00 88.44 79 ARG A CA 1
ATOM 608 C C . ARG A 1 79 ? 8.956 5.243 -5.896 1.00 88.44 79 ARG A C 1
ATOM 610 O O . ARG A 1 79 ? 8.129 5.099 -4.999 1.00 88.44 79 ARG A O 1
ATOM 617 N N . PHE A 1 80 ? 9.177 6.426 -6.474 1.00 90.19 80 PHE A N 1
ATOM 618 C CA . PHE A 1 80 ? 8.491 7.652 -6.059 1.00 90.19 80 PHE A CA 1
ATOM 619 C C . PHE A 1 80 ? 7.020 7.678 -6.484 1.00 90.19 80 PHE A C 1
ATOM 621 O O . PHE A 1 80 ? 6.197 8.236 -5.763 1.00 90.19 80 PHE A O 1
ATOM 628 N N . GLU A 1 81 ? 6.675 7.037 -7.603 1.00 90.31 81 GLU A N 1
ATOM 629 C CA . GLU A 1 81 ? 5.283 6.881 -8.043 1.00 90.31 81 GLU A CA 1
ATOM 630 C C . GLU A 1 81 ? 4.521 5.971 -7.077 1.00 90.31 81 GLU A C 1
ATOM 632 O O . GLU A 1 81 ? 3.422 6.309 -6.644 1.00 90.31 81 GLU A O 1
ATOM 637 N N . LEU A 1 82 ? 5.145 4.867 -6.651 1.00 91.12 82 LEU A N 1
ATOM 638 C CA . LEU A 1 82 ? 4.566 3.966 -5.651 1.00 91.12 82 LEU A CA 1
ATOM 639 C C . LEU A 1 82 ? 4.396 4.651 -4.291 1.00 91.12 82 LEU A C 1
ATOM 641 O O . LEU A 1 82 ? 3.369 4.475 -3.638 1.00 91.12 82 LEU A O 1
ATOM 645 N N . PHE A 1 83 ? 5.362 5.474 -3.879 1.00 91.69 83 PHE A N 1
ATOM 646 C CA . PHE A 1 83 ? 5.218 6.304 -2.682 1.00 91.69 83 PHE A CA 1
ATOM 647 C C . PHE A 1 83 ? 4.071 7.305 -2.801 1.00 91.69 83 PHE A C 1
ATOM 649 O O . PHE A 1 83 ? 3.277 7.430 -1.868 1.00 91.69 83 PHE A O 1
ATOM 656 N N . GLY A 1 84 ? 3.972 7.993 -3.939 1.00 91.50 84 GLY A N 1
ATOM 657 C CA . GLY A 1 84 ? 2.899 8.943 -4.214 1.00 91.50 84 GLY A CA 1
ATOM 658 C C . GLY A 1 84 ? 1.521 8.290 -4.157 1.00 91.50 84 GLY A C 1
ATOM 659 O O . GLY A 1 84 ? 0.616 8.836 -3.536 1.00 91.50 84 GLY A O 1
ATOM 660 N N . GLU A 1 85 ? 1.378 7.092 -4.720 1.00 90.75 85 GLU A N 1
ATOM 661 C CA . GLU A 1 85 ? 0.121 6.342 -4.717 1.00 90.75 85 GLU A CA 1
ATOM 662 C C . GLU A 1 85 ? -0.281 5.883 -3.308 1.00 90.75 85 GLU A C 1
ATOM 664 O O . GLU A 1 85 ? -1.423 6.064 -2.882 1.00 90.75 85 GLU A O 1
ATOM 669 N N . VAL A 1 86 ? 0.654 5.326 -2.535 1.00 91.25 86 VAL A N 1
ATOM 670 C CA . VAL A 1 86 ? 0.387 4.913 -1.146 1.00 91.25 86 VAL A CA 1
ATOM 671 C C . VAL A 1 86 ? -0.004 6.120 -0.285 1.00 91.25 86 VAL A C 1
ATOM 673 O O . VAL A 1 86 ? -0.949 6.045 0.503 1.00 91.25 86 VAL A O 1
ATOM 676 N N . PHE A 1 87 ? 0.668 7.253 -0.482 1.00 91.31 87 PHE A N 1
ATOM 677 C CA . PHE A 1 87 ? 0.361 8.508 0.197 1.00 91.31 87 PHE A CA 1
ATOM 678 C C . PHE A 1 87 ? -1.013 9.070 -0.199 1.00 91.31 87 PHE A C 1
ATOM 680 O O . PHE A 1 87 ? -1.806 9.446 0.668 1.00 91.31 87 PHE A O 1
ATOM 687 N N . ALA A 1 88 ? -1.327 9.070 -1.497 1.00 90.19 88 ALA A N 1
ATOM 688 C CA . ALA A 1 88 ? -2.612 9.513 -2.025 1.00 90.19 88 ALA A CA 1
ATOM 689 C C . ALA A 1 88 ? -3.769 8.671 -1.474 1.00 90.19 88 ALA A C 1
ATOM 691 O O . ALA A 1 88 ? -4.791 9.229 -1.082 1.00 90.19 88 ALA A O 1
ATOM 692 N N . ASN A 1 89 ? -3.591 7.353 -1.347 1.00 88.62 89 ASN A N 1
ATOM 693 C CA . ASN A 1 89 ? -4.598 6.469 -0.758 1.00 88.62 89 ASN A CA 1
ATOM 694 C C . ASN A 1 89 ? -4.925 6.843 0.696 1.00 88.62 89 ASN A C 1
ATOM 696 O O . ASN A 1 89 ? -6.095 6.910 1.066 1.00 88.62 89 ASN A O 1
ATOM 700 N N . VAL A 1 90 ? -3.913 7.149 1.514 1.00 88.88 90 VAL A N 1
ATOM 701 C CA . VAL A 1 90 ? -4.124 7.561 2.915 1.00 88.88 90 VAL A CA 1
ATOM 702 C C . VAL A 1 90 ? -4.844 8.907 3.013 1.00 88.88 90 VAL A C 1
ATOM 704 O O . VAL A 1 90 ? -5.680 9.097 3.900 1.00 88.88 90 VAL A O 1
ATOM 707 N N . LEU A 1 91 ? -4.555 9.843 2.110 1.00 88.56 91 LEU A N 1
ATOM 708 C CA . LEU A 1 91 ? -5.221 11.148 2.080 1.00 88.56 91 LEU A CA 1
ATOM 709 C C . LEU A 1 91 ? -6.600 11.121 1.405 1.00 88.56 91 LEU A C 1
ATOM 711 O O . LEU A 1 91 ? -7.411 12.007 1.663 1.00 88.56 91 LEU A O 1
ATOM 715 N N . SER A 1 92 ? -6.893 10.110 0.584 1.00 86.56 92 SER A N 1
ATOM 716 C CA . SER A 1 92 ? -8.147 10.013 -0.169 1.00 86.56 92 SER A CA 1
ATOM 717 C C . SER A 1 92 ? -9.377 9.817 0.717 1.00 86.56 92 SER A C 1
ATOM 719 O O . SER A 1 92 ? -10.473 10.211 0.322 1.00 86.56 92 SER A O 1
ATOM 721 N N . SER A 1 93 ? -9.228 9.184 1.881 1.00 83.56 93 SER A N 1
ATOM 722 C CA . SER A 1 93 ? -10.322 8.967 2.833 1.00 83.56 93 SER A CA 1
ATOM 723 C C . SER A 1 93 ? -9.831 9.213 4.250 1.00 83.56 93 SER A C 1
ATOM 725 O O . SER A 1 93 ? -8.733 8.804 4.631 1.00 83.56 93 SER A O 1
ATOM 727 N N . PHE A 1 94 ? -10.660 9.851 5.076 1.00 81.06 94 PHE A N 1
ATOM 728 C CA . PHE A 1 94 ? -10.361 10.031 6.498 1.00 81.06 94 PHE A CA 1
ATOM 729 C C . PHE A 1 94 ? -10.339 8.707 7.262 1.00 81.06 94 PHE A C 1
ATOM 731 O O . PHE A 1 94 ? -9.648 8.614 8.274 1.00 81.06 94 PHE A O 1
ATOM 738 N N . GLN A 1 95 ? -11.038 7.695 6.748 1.00 81.88 95 GLN A N 1
ATOM 739 C CA . GLN A 1 95 ? -11.163 6.377 7.360 1.00 81.88 95 GLN A CA 1
ATOM 740 C C . GLN A 1 95 ? -9.900 5.522 7.198 1.00 81.88 95 GLN A C 1
ATOM 742 O O . GLN A 1 95 ? -9.612 4.671 8.037 1.00 81.88 95 GLN A O 1
ATOM 747 N N . ILE A 1 96 ? -9.106 5.775 6.153 1.00 82.94 96 ILE A N 1
ATOM 748 C CA . ILE A 1 96 ? -7.844 5.070 5.926 1.00 82.94 96 ILE A CA 1
ATOM 749 C C . ILE A 1 96 ? -6.783 5.650 6.865 1.00 82.94 96 ILE A C 1
ATOM 751 O O . ILE A 1 96 ? -6.361 6.799 6.720 1.00 82.94 96 ILE A O 1
ATOM 755 N N . VAL A 1 97 ? -6.349 4.852 7.840 1.00 86.88 97 VAL A N 1
ATOM 756 C CA . VAL A 1 97 ? -5.303 5.243 8.804 1.00 86.88 97 VAL A CA 1
ATOM 757 C C . VAL A 1 97 ? -3.907 5.008 8.235 1.00 86.88 97 VAL A C 1
ATOM 759 O O . VAL A 1 97 ? -2.993 5.792 8.491 1.00 86.88 97 VAL A O 1
ATOM 762 N N . SER A 1 98 ? -3.744 3.945 7.453 1.00 88.19 98 SER A N 1
ATOM 763 C CA . SER A 1 98 ? -2.488 3.597 6.805 1.00 88.19 98 SER A CA 1
ATOM 764 C C . SER A 1 98 ? -2.722 2.802 5.527 1.00 88.19 98 SER A C 1
ATOM 766 O O . SER A 1 98 ? -3.761 2.167 5.347 1.00 88.19 98 SER A O 1
ATOM 768 N N . SER A 1 99 ? -1.742 2.854 4.633 1.00 89.56 99 SER A N 1
ATOM 769 C CA . SER A 1 99 ? -1.690 2.075 3.402 1.00 89.56 99 SER A CA 1
ATOM 770 C C . SER A 1 99 ? -0.243 1.686 3.133 1.00 89.56 99 SER A C 1
ATOM 772 O O . SER A 1 99 ? 0.680 2.403 3.520 1.00 89.56 99 SER A O 1
ATOM 774 N N . GLY A 1 100 ? -0.020 0.550 2.484 1.00 90.94 100 GLY A N 1
ATOM 775 C CA . GLY A 1 100 ? 1.325 0.119 2.136 1.00 90.94 100 GLY A CA 1
ATOM 776 C C . GLY A 1 100 ? 1.337 -0.961 1.074 1.00 90.94 100 GLY A C 1
ATOM 777 O O . GLY A 1 100 ? 0.408 -1.762 0.971 1.00 90.94 100 GLY A O 1
ATOM 778 N N . ILE A 1 101 ? 2.416 -0.978 0.300 1.00 90.56 101 ILE A N 1
ATOM 779 C CA . ILE A 1 101 ? 2.708 -2.028 -0.673 1.00 90.56 101 ILE A CA 1
ATOM 780 C C . ILE A 1 101 ? 3.956 -2.738 -0.169 1.00 90.56 101 ILE A C 1
ATOM 782 O O . ILE A 1 101 ? 4.952 -2.094 0.138 1.00 90.56 101 ILE A O 1
ATOM 786 N N . PHE A 1 102 ? 3.908 -4.061 -0.070 1.00 89.31 102 PHE A N 1
ATOM 787 C CA . PHE A 1 102 ? 5.004 -4.852 0.478 1.00 89.31 102 PHE A CA 1
ATOM 788 C C . PHE A 1 102 ? 5.507 -5.807 -0.592 1.00 89.31 102 PHE A C 1
ATOM 790 O O . PHE A 1 102 ? 4.770 -6.696 -1.022 1.00 89.31 102 PHE A O 1
ATOM 797 N N . PHE A 1 103 ? 6.749 -5.613 -1.029 1.00 89.19 103 PHE A N 1
ATOM 798 C CA . PHE A 1 103 ? 7.370 -6.488 -2.013 1.00 89.19 103 PHE A CA 1
ATOM 799 C C . PHE A 1 103 ? 8.150 -7.615 -1.348 1.00 89.19 103 PHE A C 1
ATOM 801 O O . PHE A 1 103 ? 8.664 -7.506 -0.237 1.00 89.19 103 PHE A O 1
ATOM 808 N N . ASP A 1 104 ? 8.268 -8.710 -2.083 1.00 87.94 104 ASP A N 1
ATOM 809 C CA . ASP A 1 104 ? 9.143 -9.814 -1.725 1.00 87.94 104 ASP A CA 1
ATOM 810 C C . ASP A 1 104 ? 10.609 -9.491 -1.996 1.00 87.94 104 ASP A C 1
ATOM 812 O O . ASP A 1 104 ? 10.942 -8.580 -2.760 1.00 87.94 104 ASP A O 1
ATOM 816 N N . PHE A 1 105 ? 11.489 -10.287 -1.385 1.00 86.75 105 PHE A N 1
ATOM 817 C CA . PHE A 1 105 ? 12.926 -10.142 -1.556 1.00 86.75 105 PHE A CA 1
ATOM 818 C C . PHE A 1 105 ? 13.307 -10.141 -3.042 1.00 86.75 105 PHE A C 1
ATOM 820 O O . PHE A 1 105 ? 12.918 -11.047 -3.783 1.00 86.75 105 PHE A O 1
ATOM 827 N N . GLN A 1 106 ? 14.037 -9.108 -3.470 1.00 86.25 106 GLN A N 1
ATOM 828 C CA . GLN A 1 106 ? 14.492 -8.915 -4.854 1.00 86.25 106 GLN A CA 1
ATOM 829 C C . GLN A 1 106 ? 13.382 -8.931 -5.921 1.00 86.25 106 GLN A C 1
ATOM 831 O O . GLN A 1 106 ? 13.645 -9.197 -7.096 1.00 86.25 106 GLN A O 1
ATOM 836 N N . ARG A 1 107 ? 12.126 -8.638 -5.549 1.00 86.38 107 ARG A N 1
ATOM 837 C CA . ARG A 1 107 ? 11.020 -8.535 -6.518 1.00 86.38 107 ARG A CA 1
ATOM 838 C C . ARG A 1 107 ? 10.801 -7.132 -7.067 1.00 86.38 107 ARG A C 1
ATOM 840 O O . ARG A 1 107 ? 10.206 -7.013 -8.133 1.00 86.38 107 ARG A O 1
ATOM 847 N N . PHE A 1 108 ? 11.286 -6.094 -6.391 1.00 87.38 108 PHE A N 1
ATOM 848 C CA . PHE A 1 108 ? 11.167 -4.724 -6.881 1.00 87.38 108 PHE A CA 1
ATOM 849 C C . PHE A 1 108 ? 12.362 -4.341 -7.764 1.00 87.38 108 PHE A C 1
ATOM 851 O O . PHE A 1 108 ? 13.521 -4.468 -7.356 1.00 87.38 108 PHE A O 1
ATOM 858 N N . LYS A 1 109 ? 12.058 -3.856 -8.972 1.00 86.56 109 LYS A N 1
ATOM 859 C CA . LYS A 1 109 ? 13.021 -3.299 -9.925 1.00 86.56 109 LYS A CA 1
ATOM 860 C C . LYS A 1 109 ? 12.626 -1.861 -10.223 1.00 86.56 109 LYS A C 1
ATOM 862 O O . LYS A 1 109 ? 11.514 -1.625 -10.688 1.00 86.56 109 LYS A O 1
ATOM 867 N N . ASP A 1 110 ? 13.534 -0.937 -9.941 1.00 85.00 110 ASP A N 1
ATOM 868 C CA . ASP A 1 110 ? 13.326 0.489 -10.194 1.00 85.00 110 ASP A CA 1
ATOM 869 C C . ASP A 1 110 ? 13.517 0.815 -11.687 1.00 85.00 110 ASP A C 1
ATOM 871 O O . ASP A 1 110 ? 14.070 0.007 -12.444 1.00 85.00 110 ASP A O 1
ATOM 875 N N . GLN A 1 111 ? 13.116 2.018 -12.108 1.00 82.69 111 GLN A N 1
ATOM 876 C CA . GLN A 1 111 ? 13.286 2.495 -13.493 1.00 82.69 111 GLN A CA 1
ATOM 877 C C . GLN A 1 111 ? 14.740 2.437 -13.973 1.00 82.69 111 GLN A C 1
ATOM 879 O O . GLN A 1 111 ? 14.999 2.097 -15.126 1.00 82.69 111 GLN A O 1
ATOM 884 N N . ASP A 1 112 ? 15.687 2.681 -13.067 1.00 81.81 112 ASP A N 1
ATOM 885 C CA . ASP A 1 112 ? 17.128 2.651 -13.341 1.00 81.81 112 ASP A CA 1
ATOM 886 C C . ASP A 1 112 ? 17.692 1.222 -13.490 1.00 81.81 112 ASP A C 1
ATOM 888 O O . ASP A 1 112 ? 18.901 1.030 -13.615 1.00 81.81 112 ASP A O 1
ATOM 892 N N . GLY A 1 113 ? 16.846 0.188 -13.407 1.00 79.75 113 GLY A N 1
ATOM 893 C CA . GLY A 1 113 ? 17.253 -1.220 -13.433 1.00 79.75 113 GLY A CA 1
ATOM 894 C C . GLY A 1 113 ? 17.849 -1.723 -12.115 1.00 79.75 113 GLY A C 1
ATOM 895 O O . GLY A 1 113 ? 18.252 -2.884 -12.024 1.00 79.75 113 GLY A O 1
ATOM 896 N N . THR A 1 114 ? 17.883 -0.880 -11.078 1.00 85.69 114 THR A N 1
ATOM 897 C CA . THR A 1 114 ? 18.356 -1.263 -9.743 1.00 85.69 114 THR A CA 1
ATOM 898 C C . THR A 1 114 ? 17.363 -2.222 -9.092 1.00 85.69 114 THR A C 1
ATOM 900 O O . THR A 1 114 ? 16.175 -1.916 -8.964 1.00 85.69 114 THR A O 1
ATOM 903 N N . ILE A 1 115 ? 17.859 -3.382 -8.661 1.00 85.81 115 ILE A N 1
ATOM 904 C CA . ILE A 1 115 ? 17.079 -4.375 -7.920 1.00 85.81 115 ILE A CA 1
ATOM 905 C C . ILE A 1 115 ? 17.279 -4.117 -6.433 1.00 85.81 115 ILE A C 1
ATOM 907 O O . ILE A 1 115 ? 18.407 -4.137 -5.941 1.00 85.81 115 ILE A O 1
ATOM 911 N N . TRP A 1 116 ? 16.184 -3.882 -5.723 1.00 85.06 116 TRP A N 1
ATOM 912 C CA . TRP A 1 116 ? 16.220 -3.646 -4.285 1.00 85.06 116 TRP A CA 1
ATOM 913 C C . TRP A 1 116 ? 16.078 -4.965 -3.533 1.00 85.06 116 TRP A C 1
ATOM 915 O O . TRP A 1 116 ? 15.213 -5.778 -3.861 1.00 85.06 116 TRP A O 1
ATOM 925 N N . ASP A 1 117 ? 16.890 -5.161 -2.492 1.00 87.75 117 ASP A N 1
ATOM 926 C CA . ASP A 1 117 ? 16.771 -6.322 -1.603 1.00 87.75 117 ASP A CA 1
ATOM 927 C C . ASP A 1 117 ? 15.355 -6.437 -1.038 1.00 87.75 117 ASP A C 1
ATOM 929 O O . ASP A 1 117 ? 14.753 -7.503 -1.066 1.00 87.75 117 ASP A O 1
ATOM 933 N N . LEU A 1 118 ? 14.825 -5.330 -0.523 1.00 89.56 118 LEU A N 1
ATOM 934 C CA . LEU A 1 118 ? 13.462 -5.192 -0.035 1.00 89.56 118 LEU A CA 1
ATOM 935 C C . LEU A 1 118 ? 12.987 -3.781 -0.358 1.00 89.56 118 LEU A C 1
ATOM 937 O O . LEU A 1 118 ? 13.772 -2.837 -0.317 1.00 89.56 118 LEU A O 1
ATOM 941 N N . PHE A 1 119 ? 11.696 -3.652 -0.629 1.00 91.31 119 PHE A N 1
ATOM 942 C CA . PHE A 1 119 ? 11.049 -2.366 -0.838 1.00 91.31 119 PHE A CA 1
ATOM 943 C C . PHE A 1 119 ? 9.634 -2.439 -0.276 1.00 91.31 119 PHE A C 1
ATOM 945 O O . PHE A 1 119 ? 8.894 -3.378 -0.580 1.00 91.31 119 PHE A O 1
ATOM 952 N N . ALA A 1 120 ? 9.280 -1.501 0.597 1.00 92.62 120 ALA A N 1
ATOM 953 C CA . ALA A 1 120 ? 7.973 -1.498 1.233 1.00 92.62 120 ALA A CA 1
ATOM 954 C C . ALA A 1 120 ? 7.496 -0.066 1.515 1.00 92.62 120 ALA A C 1
ATOM 956 O O . ALA A 1 120 ? 7.601 0.402 2.655 1.00 92.62 120 ALA A O 1
ATOM 957 N N . PRO A 1 121 ? 6.982 0.652 0.498 1.00 93.31 121 PRO A N 1
ATOM 958 C CA . PRO A 1 121 ? 6.416 1.976 0.698 1.00 93.31 121 PRO A CA 1
ATOM 959 C C . PRO A 1 121 ? 5.185 1.878 1.597 1.00 93.31 121 PRO A C 1
ATOM 961 O O . PRO A 1 121 ? 4.240 1.134 1.321 1.00 93.31 121 PRO A O 1
ATOM 964 N N . PHE A 1 122 ? 5.202 2.649 2.675 1.00 92.44 122 PHE A N 1
ATOM 965 C CA . PHE A 1 122 ? 4.154 2.680 3.681 1.00 92.44 122 PHE A CA 1
ATOM 966 C C . PHE A 1 122 ? 3.833 4.126 4.034 1.00 92.44 122 PHE A C 1
ATOM 968 O O . PHE A 1 122 ? 4.738 4.919 4.288 1.00 92.44 122 PHE A O 1
ATOM 975 N N . ALA A 1 123 ? 2.550 4.464 4.077 1.00 92.50 123 ALA A N 1
ATOM 976 C CA . ALA A 1 123 ? 2.076 5.749 4.560 1.00 92.50 123 ALA A CA 1
ATOM 977 C C . ALA A 1 123 ? 1.086 5.563 5.705 1.00 92.50 123 ALA A C 1
ATOM 979 O O . ALA A 1 123 ? 0.307 4.607 5.733 1.00 92.50 123 ALA A O 1
ATOM 980 N N . TYR A 1 124 ? 1.102 6.497 6.648 1.00 90.88 124 TYR A N 1
ATOM 981 C CA . TYR A 1 124 ? 0.212 6.489 7.802 1.00 90.88 124 TYR A CA 1
ATOM 982 C C . TYR A 1 124 ? -0.107 7.905 8.271 1.00 90.88 124 TYR A C 1
ATOM 984 O O . TYR A 1 124 ? 0.635 8.856 8.020 1.00 90.88 124 TYR A O 1
ATOM 992 N N . LYS A 1 125 ? -1.221 8.038 8.988 1.00 89.50 125 LYS A N 1
ATOM 993 C CA . LYS A 1 125 ? -1.583 9.262 9.702 1.00 89.50 125 LYS A CA 1
ATOM 994 C C . LYS A 1 125 ? -1.019 9.212 11.125 1.00 89.50 125 LYS A C 1
ATOM 996 O O . LYS A 1 125 ? -1.375 8.297 11.876 1.00 89.50 125 LYS A O 1
ATOM 1001 N N . PRO A 1 126 ? -0.155 10.157 11.533 1.00 84.38 126 PRO A N 1
ATOM 1002 C CA . PRO A 1 126 ? 0.250 10.271 12.927 1.00 84.38 126 PRO A CA 1
ATOM 1003 C C . PRO A 1 126 ? -0.971 10.564 13.812 1.00 84.38 126 PRO A C 1
ATOM 1005 O O . PRO A 1 126 ? -1.942 11.194 13.379 1.00 84.38 126 PRO A O 1
ATOM 1008 N N . ARG A 1 127 ? -0.945 10.063 15.058 1.00 66.56 127 ARG A N 1
ATOM 1009 C CA . ARG A 1 127 ? -2.075 10.171 15.999 1.00 66.56 127 ARG A CA 1
ATOM 1010 C C . ARG A 1 127 ? -2.581 11.620 16.049 1.00 66.56 127 ARG A C 1
ATOM 1012 O O . ARG A 1 127 ? -1.811 12.515 16.365 1.00 66.56 127 ARG A O 1
ATOM 1019 N N . GLN A 1 128 ? -3.886 11.791 15.808 1.00 61.72 128 GLN A N 1
ATOM 1020 C CA . GLN A 1 128 ? -4.665 13.044 15.876 1.00 61.72 128 GLN A CA 1
ATOM 1021 C C . GLN A 1 128 ? -4.667 13.950 14.634 1.00 61.72 128 GLN A C 1
ATOM 1023 O O . GLN A 1 128 ? -5.405 14.933 14.639 1.00 61.72 128 GLN A O 1
ATOM 1028 N N . SER A 1 129 ? -3.948 13.627 13.554 1.00 60.75 129 SER A N 1
ATOM 1029 C CA . SER A 1 129 ? -4.033 14.420 12.320 1.00 60.75 129 SER A CA 1
ATOM 1030 C C . SER A 1 129 ? -4.860 13.727 11.241 1.00 60.75 129 SER A C 1
ATOM 1032 O O . SER A 1 129 ? -4.544 12.625 10.799 1.00 60.75 129 SER A O 1
ATOM 1034 N N . THR A 1 130 ? -5.925 14.388 10.789 1.00 65.19 130 THR A N 1
ATOM 1035 C CA . THR A 1 130 ? -6.737 13.945 9.644 1.00 65.19 130 THR A CA 1
ATOM 1036 C C . THR A 1 130 ? -6.222 14.486 8.311 1.00 65.19 130 THR A C 1
ATOM 1038 O O . THR A 1 130 ? -6.632 13.986 7.266 1.00 65.19 130 THR A O 1
ATOM 1041 N N . GLN A 1 131 ? -5.330 15.483 8.339 1.00 69.62 131 GLN A N 1
ATOM 1042 C CA . GLN A 1 131 ? -4.876 16.229 7.157 1.00 69.62 131 GLN A CA 1
ATOM 1043 C C . GLN A 1 131 ? -3.398 16.024 6.820 1.00 69.62 131 GLN A C 1
ATOM 1045 O O . GLN A 1 131 ? -2.959 16.424 5.746 1.00 69.62 131 GLN A O 1
ATOM 1050 N N . THR A 1 132 ? -2.620 15.414 7.714 1.00 80.31 132 THR A N 1
ATOM 1051 C CA . THR A 1 132 ? -1.211 15.113 7.455 1.00 80.31 132 THR A CA 1
ATOM 1052 C C . THR A 1 132 ? -1.019 13.610 7.407 1.00 80.31 132 THR A C 1
ATOM 1054 O O . THR A 1 132 ? -1.456 12.889 8.303 1.00 80.31 132 THR A O 1
ATOM 1057 N N . ALA A 1 133 ? -0.345 13.146 6.366 1.00 85.88 133 ALA A N 1
ATOM 1058 C CA . ALA A 1 133 ? 0.169 11.794 6.276 1.00 85.88 133 ALA A CA 1
ATOM 1059 C C . ALA A 1 133 ? 1.696 11.863 6.254 1.00 85.88 133 ALA A C 1
ATOM 1061 O O . ALA A 1 133 ? 2.279 12.852 5.806 1.00 85.88 133 ALA A O 1
ATOM 1062 N N . GLU A 1 134 ? 2.331 10.811 6.741 1.00 89.25 134 GLU A N 1
ATOM 1063 C CA . GLU A 1 134 ? 3.765 10.585 6.624 1.00 89.25 134 GLU A CA 1
ATOM 1064 C C . GLU A 1 134 ? 3.974 9.329 5.786 1.00 89.25 134 GLU A C 1
ATOM 1066 O O . GLU A 1 134 ? 3.168 8.399 5.853 1.00 89.25 134 GLU A O 1
ATOM 1071 N N . ALA A 1 135 ? 5.040 9.304 4.989 1.00 89.44 135 ALA A N 1
ATOM 1072 C CA . ALA A 1 135 ? 5.440 8.134 4.221 1.00 89.44 135 ALA A CA 1
ATOM 1073 C C . ALA A 1 135 ? 6.871 7.737 4.575 1.00 89.44 135 ALA A C 1
ATOM 1075 O O . ALA A 1 135 ? 7.751 8.589 4.701 1.00 89.44 135 ALA A O 1
ATOM 1076 N N . LEU A 1 136 ? 7.100 6.437 4.717 1.00 91.00 136 LEU A N 1
ATOM 1077 C CA . LEU A 1 136 ? 8.409 5.855 4.976 1.00 91.00 136 LEU A CA 1
ATOM 1078 C C . LEU A 1 136 ? 8.558 4.513 4.259 1.00 91.00 136 LEU A C 1
ATOM 1080 O O . LEU A 1 136 ? 7.575 3.869 3.892 1.00 91.00 136 LEU A O 1
ATOM 1084 N N . ASP A 1 137 ? 9.803 4.091 4.057 1.00 90.25 137 ASP A N 1
ATOM 1085 C CA . ASP A 1 137 ? 10.100 2.746 3.573 1.00 90.25 137 ASP A CA 1
ATOM 1086 C C . ASP A 1 137 ? 10.263 1.792 4.764 1.00 90.25 137 ASP A C 1
ATOM 1088 O O . ASP A 1 137 ? 11.212 1.906 5.547 1.00 90.25 137 ASP A O 1
ATOM 1092 N N . MET A 1 138 ? 9.357 0.822 4.885 1.00 87.31 138 MET A N 1
ATOM 1093 C CA . MET A 1 138 ? 9.417 -0.231 5.904 1.00 87.31 138 MET A CA 1
ATOM 1094 C C . MET A 1 138 ? 10.567 -1.224 5.656 1.00 87.31 138 MET A C 1
ATOM 1096 O O . MET A 1 138 ? 10.840 -2.074 6.496 1.00 87.31 138 MET A O 1
ATOM 1100 N N . SER A 1 139 ? 11.285 -1.133 4.532 1.00 85.50 139 SER A N 1
ATOM 1101 C CA . SER A 1 139 ? 12.492 -1.930 4.276 1.00 85.50 139 SER A CA 1
ATOM 1102 C C . SER A 1 139 ? 13.737 -1.441 5.038 1.00 85.50 139 SER A C 1
ATOM 1104 O O . SER A 1 139 ? 14.720 -2.182 5.163 1.00 85.50 139 SER A O 1
ATOM 1106 N N . LEU A 1 140 ? 13.708 -0.212 5.571 1.00 83.75 140 LEU A N 1
ATOM 1107 C CA . LEU A 1 140 ? 14.838 0.397 6.276 1.00 83.75 140 LEU A CA 1
ATOM 1108 C C . LEU A 1 140 ? 15.191 -0.380 7.554 1.00 83.75 140 LEU A C 1
ATOM 1110 O O . LEU A 1 140 ? 14.340 -1.013 8.175 1.00 83.75 140 LEU A O 1
ATOM 1114 N N . LYS A 1 141 ? 16.464 -0.306 7.982 1.00 68.62 141 LYS A N 1
ATOM 1115 C CA . LYS A 1 141 ? 17.046 -1.125 9.074 1.00 68.62 141 LYS A CA 1
ATOM 1116 C C . LY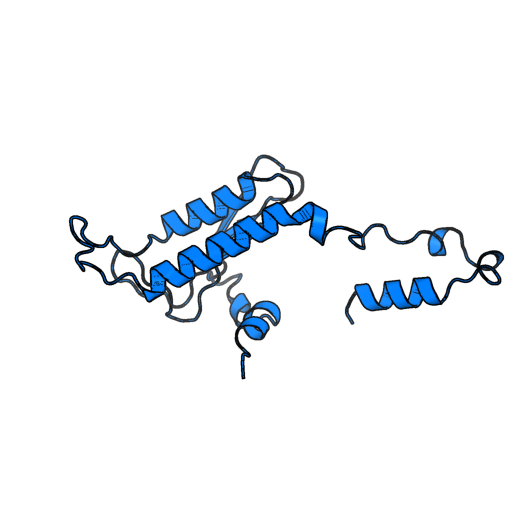S A 1 141 ? 16.237 -1.171 10.386 1.00 68.62 141 LYS A C 1
ATOM 1118 O O . LYS A 1 141 ? 16.425 -2.117 11.139 1.00 68.62 141 LYS A O 1
ATOM 1123 N N . GLY A 1 142 ? 15.368 -0.197 10.665 1.00 70.19 142 GLY A N 1
ATOM 1124 C CA . GLY A 1 142 ? 14.505 -0.184 11.855 1.00 70.19 142 GLY A CA 1
ATOM 1125 C C . GLY A 1 142 ? 13.196 -0.980 11.739 1.00 70.19 142 GLY A C 1
ATOM 1126 O O . GLY A 1 142 ? 12.634 -1.342 12.766 1.00 70.19 142 GLY A O 1
ATOM 1127 N N . TYR A 1 143 ? 12.722 -1.267 10.522 1.00 75.81 143 TYR A N 1
ATOM 1128 C CA . TYR A 1 143 ? 11.378 -1.812 10.253 1.00 75.81 143 TYR A CA 1
ATOM 1129 C C . TYR A 1 143 ? 11.385 -3.045 9.328 1.00 75.81 143 TYR A C 1
ATOM 1131 O O . TYR A 1 143 ? 10.337 -3.538 8.913 1.00 75.81 143 TYR A O 1
ATOM 1139 N N . ARG A 1 144 ? 12.581 -3.573 9.026 1.00 81.50 144 ARG A N 1
ATOM 1140 C CA . ARG A 1 144 ? 12.836 -4.645 8.045 1.00 81.50 144 ARG A CA 1
ATOM 1141 C C . ARG A 1 144 ? 12.255 -6.019 8.427 1.00 81.50 144 ARG A C 1
ATOM 1143 O O . ARG A 1 144 ? 12.505 -7.002 7.739 1.00 81.50 144 ARG A O 1
ATOM 1150 N N . ASP A 1 145 ? 11.489 -6.117 9.506 1.00 84.50 145 ASP A N 1
ATOM 1151 C CA . ASP A 1 145 ? 10.920 -7.369 10.010 1.00 84.50 145 ASP A CA 1
ATOM 1152 C C . ASP A 1 145 ? 9.577 -7.739 9.351 1.00 84.50 145 ASP A C 1
ATOM 1154 O O . ASP A 1 145 ? 9.033 -8.814 9.616 1.00 84.50 145 ASP A O 1
ATOM 1158 N N . TYR A 1 146 ? 9.045 -6.900 8.451 1.00 84.12 146 TYR A N 1
ATOM 1159 C CA . TYR A 1 146 ? 7.793 -7.181 7.736 1.00 84.12 146 TYR A CA 1
ATOM 1160 C C . TYR A 1 146 ? 7.760 -8.536 6.992 1.00 84.12 146 TYR A C 1
ATOM 1162 O O . TYR A 1 146 ? 6.709 -9.182 7.038 1.00 84.12 146 TYR A O 1
ATOM 1170 N N . PRO A 1 147 ? 8.857 -9.057 6.388 1.00 86.62 147 PRO A N 1
ATOM 1171 C CA . PRO A 1 147 ? 8.840 -10.367 5.731 1.00 86.62 147 PRO A CA 1
ATOM 1172 C C . PRO A 1 147 ? 8.640 -11.538 6.703 1.00 86.62 147 PRO A C 1
ATOM 1174 O O . PRO A 1 147 ? 8.291 -12.656 6.306 1.00 86.62 147 PRO A O 1
ATOM 1177 N N . GLU A 1 148 ? 8.889 -11.305 7.991 1.00 85.75 148 GLU A N 1
ATOM 1178 C CA . GLU A 1 148 ? 8.732 -12.289 9.058 1.00 85.75 148 GLU A CA 1
ATOM 1179 C C . GLU A 1 148 ? 7.340 -12.268 9.683 1.00 85.75 148 GLU A C 1
ATOM 1181 O O . GLU A 1 148 ? 6.953 -13.212 10.376 1.00 85.75 148 GLU A O 1
ATOM 1186 N N . LYS A 1 149 ? 6.551 -11.224 9.411 1.00 85.12 149 LYS A N 1
ATOM 1187 C CA . LYS A 1 149 ? 5.222 -11.079 9.992 1.00 85.12 149 LYS A CA 1
ATOM 1188 C C . LYS A 1 149 ? 4.261 -12.124 9.440 1.00 85.12 149 LYS A C 1
ATOM 1190 O O . LYS A 1 149 ? 4.227 -12.425 8.246 1.00 85.12 149 LYS A O 1
ATOM 1195 N N . ILE A 1 150 ? 3.408 -12.622 10.333 1.00 84.44 150 ILE A N 1
ATOM 1196 C CA . ILE A 1 150 ? 2.407 -13.648 10.024 1.00 84.44 150 ILE A CA 1
ATOM 1197 C C . ILE A 1 150 ? 1.472 -13.177 8.910 1.00 84.44 150 ILE A C 1
ATOM 1199 O O . ILE A 1 150 ? 1.211 -13.940 7.992 1.00 84.44 150 ILE A O 1
ATOM 1203 N N . TRP A 1 151 ? 1.018 -11.921 8.944 1.00 81.56 151 TRP A N 1
ATOM 1204 C CA . TRP A 1 151 ? 0.110 -11.378 7.927 1.00 81.56 151 TRP A CA 1
ATOM 1205 C C . TRP A 1 151 ? 0.730 -11.358 6.522 1.00 81.56 151 TRP A C 1
ATOM 1207 O O . TRP A 1 151 ? 0.024 -11.585 5.548 1.00 81.56 151 TRP A O 1
ATOM 1217 N N . PHE A 1 152 ? 2.044 -11.150 6.408 1.00 83.94 152 PHE A N 1
ATOM 1218 C CA . PHE A 1 152 ? 2.737 -11.141 5.120 1.00 83.94 152 PHE A CA 1
ATOM 1219 C C . PHE A 1 152 ? 2.975 -12.559 4.600 1.00 83.94 152 PHE A C 1
ATOM 1221 O O . PHE A 1 152 ? 2.822 -12.837 3.413 1.00 83.94 152 PHE A O 1
ATOM 1228 N N . ARG A 1 153 ? 3.321 -13.485 5.500 1.00 81.81 153 ARG A N 1
ATOM 1229 C CA . ARG A 1 153 ? 3.549 -14.897 5.160 1.00 81.81 153 ARG A CA 1
ATOM 1230 C C . ARG A 1 153 ? 2.257 -15.652 4.866 1.00 81.81 153 ARG A C 1
ATOM 1232 O O . ARG A 1 153 ? 2.252 -16.491 3.973 1.00 81.81 153 ARG A O 1
ATOM 1239 N N . ALA A 1 154 ? 1.172 -15.342 5.575 1.00 79.88 154 ALA A N 1
ATOM 1240 C CA . ALA A 1 154 ? -0.127 -15.994 5.407 1.00 79.88 154 ALA A CA 1
ATOM 1241 C C . ALA A 1 154 ? -0.656 -15.868 3.972 1.00 79.88 154 ALA A C 1
ATOM 1243 O O . ALA A 1 154 ? -1.252 -16.806 3.458 1.00 79.88 154 ALA A O 1
ATOM 1244 N N . LEU A 1 155 ? -0.371 -14.747 3.305 1.00 67.38 155 LEU A N 1
ATOM 1245 C CA . LEU A 1 155 ? -0.796 -14.482 1.928 1.00 67.38 155 LEU A CA 1
ATOM 1246 C C . LEU A 1 155 ? -0.009 -15.272 0.870 1.00 67.38 155 LEU A C 1
ATOM 1248 O O . LEU A 1 155 ? -0.416 -15.303 -0.287 1.00 67.38 155 LEU A O 1
ATOM 1252 N N . LYS A 1 156 ? 1.110 -15.904 1.243 1.00 69.00 156 LYS A N 1
ATOM 1253 C CA . LYS A 1 156 ? 1.966 -16.670 0.321 1.00 69.00 156 LYS A CA 1
ATOM 1254 C C . LYS A 1 156 ? 1.712 -18.167 0.349 1.00 69.00 156 LYS A C 1
ATOM 1256 O O . LYS A 1 156 ? 2.141 -18.867 -0.561 1.00 69.00 156 LYS A O 1
ATOM 1261 N N . VAL A 1 157 ? 1.052 -18.664 1.394 1.00 51.59 157 VAL A N 1
ATOM 1262 C CA . VAL A 1 157 ? 0.727 -20.086 1.522 1.00 51.59 157 VAL A CA 1
ATOM 1263 C C . VAL A 1 157 ? -0.571 -20.347 0.765 1.00 51.59 157 VAL A C 1
ATOM 1265 O O . VAL A 1 157 ? -1.646 -20.470 1.343 1.00 51.59 157 VAL A O 1
ATOM 1268 N N . GLY A 1 158 ? -0.465 -20.381 -0.559 1.00 52.38 158 GLY A N 1
ATOM 1269 C CA . GLY A 1 158 ? -1.404 -21.094 -1.411 1.00 52.38 158 GLY A CA 1
ATOM 1270 C C . GLY A 1 158 ? -0.731 -22.389 -1.842 1.00 52.38 158 GLY A C 1
ATOM 1271 O O . GLY A 1 158 ? 0.032 -22.339 -2.795 1.00 52.38 158 GLY A O 1
ATOM 1272 N N . ASN A 1 159 ? -1.004 -23.482 -1.116 1.00 35.59 159 ASN A N 1
ATOM 1273 C CA . ASN A 1 159 ? -0.548 -24.867 -1.346 1.00 35.59 159 ASN A CA 1
ATOM 1274 C C . ASN A 1 159 ? 0.944 -25.085 -1.650 1.00 35.59 159 ASN A C 1
ATOM 1276 O O . ASN A 1 159 ? 1.375 -24.891 -2.805 1.00 35.59 159 ASN A O 1
#